Protein AF-A0A8H7S7S0-F1 (afdb_monomer_lite)

Organism: NCBI:txid1195481

Sequence (112 aa):
MQNHNHVLMSLEMEFKRMDRMFATGEMRVFGRDTERIFRELDVIRRKQIDLARDHIALENITDLPRRQSTLQQFGENNEIEHVYQQNLENFHKKEVGLKNLMLKLDDLGASM

InterPro domains:
  IPR025271 Coiled-coil domain-containing protein 28 [PF13270] (18-83)

Radius of gyration: 32.17 Å; chains: 1; bounding box: 58×14×101 Å

Foldseek 3Di:
DVVVVVVVVVVVVVVVVVVVCVVQQVPPPCGPCVVVVVVLVVVLVVLVVVLVVLVVVLVPLDQADPPPPPPVDPDDPVVVVVRVVSNVVSVVVNVVSVVVSVVSVVVSVVSD

Secondary structure (DSSP, 8-state):
-HHHHHHHHHHHHHHHHHHHHHHTTTTSTT-STHHHHHHHHHHHHHHHHHHHHHHHHHHTS-SS--TTSSSS----HHHHHHHHHHHHHHHHHHHHHHHHHHHHHHHHHHT-

Structure (mmCIF, N/CA/C/O backbone):
data_AF-A0A8H7S7S0-F1
#
_entry.id   AF-A0A8H7S7S0-F1
#
loop_
_atom_site.group_PDB
_atom_site.id
_atom_site.type_symbol
_atom_site.label_atom_id
_atom_site.label_alt_id
_atom_site.label_comp_id
_atom_site.label_asym_id
_atom_site.label_entity_id
_atom_site.label_seq_id
_atom_site.pdbx_PDB_ins_code
_atom_site.Cartn_x
_atom_site.Cartn_y
_atom_site.Cartn_z
_atom_site.occupancy
_atom_site.B_iso_or_equiv
_atom_site.auth_seq_id
_atom_site.auth_comp_id
_atom_site.auth_asym_id
_atom_site.auth_atom_id
_atom_site.pdbx_PDB_model_num
ATOM 1 N N . MET A 1 1 ? -19.485 -2.033 66.159 1.00 59.00 1 MET A N 1
ATOM 2 C CA . MET A 1 1 ? -20.410 -2.795 65.284 1.00 59.00 1 MET A CA 1
ATOM 3 C C . MET A 1 1 ? -20.838 -1.980 64.058 1.00 59.00 1 MET A C 1
ATOM 5 O O . MET A 1 1 ? -20.590 -2.436 62.954 1.00 59.00 1 MET A O 1
ATOM 9 N N . GLN A 1 2 ? -21.386 -0.763 64.204 1.00 66.94 2 GLN A N 1
ATOM 10 C CA . GLN A 1 2 ? -21.842 0.061 63.061 1.00 66.94 2 GLN A CA 1
ATOM 11 C C . GLN A 1 2 ? -20.738 0.433 62.049 1.00 66.94 2 GLN A C 1
ATOM 13 O O . GLN A 1 2 ? -20.941 0.268 60.851 1.00 66.94 2 GLN A O 1
ATOM 18 N N . ASN A 1 3 ? -19.543 0.828 62.509 1.00 71.81 3 ASN A N 1
ATOM 19 C CA . ASN A 1 3 ? -18.419 1.134 61.607 1.00 71.81 3 ASN A CA 1
ATOM 20 C C . ASN A 1 3 ? -17.943 -0.083 60.798 1.00 71.81 3 ASN A C 1
ATOM 22 O O . ASN A 1 3 ? -17.532 0.066 59.655 1.00 71.81 3 ASN A O 1
ATOM 26 N N . HIS A 1 4 ? -18.029 -1.289 61.365 1.00 74.81 4 HIS A N 1
ATOM 27 C CA . HIS A 1 4 ? -17.645 -2.520 60.669 1.00 74.81 4 HIS A CA 1
ATOM 28 C C . HIS A 1 4 ? -18.615 -2.838 59.522 1.00 74.81 4 HIS A C 1
ATOM 30 O O . HIS A 1 4 ? -18.177 -3.123 58.412 1.00 74.81 4 HIS A O 1
ATOM 36 N N . ASN A 1 5 ? -19.922 -2.678 59.756 1.00 79.06 5 ASN A N 1
ATOM 37 C CA . ASN A 1 5 ? -20.938 -2.831 58.711 1.00 79.06 5 ASN A CA 1
ATOM 38 C C . ASN A 1 5 ? -20.805 -1.778 57.606 1.00 79.06 5 ASN A C 1
ATOM 40 O O . ASN A 1 5 ? -20.959 -2.106 56.434 1.00 79.06 5 ASN A O 1
ATOM 44 N N . HIS A 1 6 ? -20.475 -0.532 57.953 1.00 81.62 6 HIS A N 1
ATOM 45 C CA . HIS A 1 6 ? -20.268 0.512 56.952 1.00 81.62 6 HIS A CA 1
ATOM 46 C C . HIS A 1 6 ? -19.044 0.224 56.065 1.00 81.62 6 HIS A C 1
ATOM 48 O O . HIS A 1 6 ? -19.095 0.433 54.852 1.00 81.62 6 HIS A O 1
ATOM 54 N N . VAL A 1 7 ? -17.960 -0.291 56.654 1.00 83.00 7 VAL A N 1
ATOM 55 C CA . VAL A 1 7 ? -16.755 -0.692 55.914 1.00 83.00 7 VAL A CA 1
ATOM 56 C C . VAL A 1 7 ? -17.046 -1.874 54.988 1.00 83.00 7 VAL A C 1
ATOM 58 O O . VAL A 1 7 ? -16.687 -1.812 53.816 1.00 83.00 7 VAL A O 1
ATOM 61 N N . LEU A 1 8 ? -17.749 -2.905 55.469 1.00 87.50 8 LEU A N 1
ATOM 62 C CA . LEU A 1 8 ? -18.148 -4.056 54.648 1.00 87.50 8 LEU A CA 1
ATOM 63 C C . LEU A 1 8 ? -19.029 -3.645 53.464 1.00 87.50 8 LEU A C 1
ATOM 65 O O . LEU A 1 8 ? -18.791 -4.073 52.339 1.00 87.50 8 LEU A O 1
ATOM 69 N N . MET A 1 9 ? -20.002 -2.765 53.699 1.00 88.62 9 MET A N 1
ATOM 70 C CA . MET A 1 9 ? -20.901 -2.281 52.653 1.00 88.62 9 MET A CA 1
ATOM 71 C C . MET A 1 9 ? -20.167 -1.420 51.609 1.00 88.62 9 MET A C 1
ATOM 73 O O . MET A 1 9 ? -20.464 -1.502 50.419 1.00 88.62 9 MET A O 1
ATOM 77 N N . SER A 1 10 ? -19.175 -0.630 52.037 1.00 86.19 10 SER A N 1
ATOM 78 C CA . SER A 1 10 ? -18.303 0.136 51.136 1.00 86.19 10 SER A CA 1
ATOM 79 C C . SER A 1 10 ? -17.435 -0.784 50.268 1.00 86.19 10 SER A C 1
ATOM 81 O O . SER A 1 10 ? -17.374 -0.619 49.052 1.00 86.19 10 SER A O 1
ATOM 83 N N . LEU A 1 11 ? -16.826 -1.807 50.878 1.00 85.69 11 LEU A N 1
ATOM 84 C CA . LEU A 1 11 ? -16.046 -2.830 50.173 1.00 85.69 11 LEU A CA 1
ATOM 85 C C . LEU A 1 11 ? -16.890 -3.572 49.135 1.00 85.69 11 LEU A C 1
ATOM 87 O O . LEU A 1 11 ? -16.456 -3.743 48.001 1.00 85.69 11 LEU A O 1
ATOM 91 N N . GLU A 1 12 ? -18.109 -3.976 49.489 1.00 92.38 12 GLU A N 1
ATOM 92 C CA . GLU A 1 12 ? -18.995 -4.674 48.559 1.00 92.38 12 GLU A CA 1
ATOM 93 C C . GLU A 1 12 ? -19.412 -3.793 47.370 1.00 92.38 12 GLU A C 1
ATOM 95 O O . GLU A 1 12 ? -19.525 -4.282 46.243 1.00 92.38 12 GLU A O 1
ATOM 100 N N . MET A 1 13 ? -19.601 -2.486 47.585 1.00 89.50 13 MET A N 1
ATOM 101 C CA . MET A 1 13 ? -19.851 -1.546 46.489 1.00 89.50 13 MET A CA 1
ATOM 102 C C . MET A 1 13 ? -18.649 -1.422 45.549 1.00 89.50 13 MET A C 1
ATOM 104 O O . MET A 1 13 ? -18.840 -1.445 44.332 1.00 89.50 13 MET A O 1
ATOM 108 N N . GLU A 1 14 ? -17.430 -1.344 46.083 1.00 85.88 14 GLU A N 1
ATOM 109 C CA . GLU A 1 14 ? -16.214 -1.292 45.262 1.00 85.88 14 GLU A CA 1
ATOM 110 C C . GLU A 1 14 ? -15.984 -2.599 44.488 1.00 85.88 14 GLU A C 1
ATOM 112 O O . GLU A 1 14 ? -15.649 -2.552 43.304 1.00 85.88 14 GLU A O 1
ATOM 117 N N . PHE A 1 15 ? -16.264 -3.765 45.081 1.00 88.12 15 PHE A N 1
ATOM 118 C CA . PHE A 1 15 ? -16.219 -5.040 44.354 1.00 88.12 15 PHE A CA 1
ATOM 119 C C . PHE A 1 15 ? -17.235 -5.088 43.211 1.00 88.12 15 PHE A C 1
ATOM 121 O O . PHE A 1 15 ? -16.868 -5.374 42.074 1.00 88.12 15 PHE A O 1
ATOM 128 N N . LYS A 1 16 ? -18.494 -4.705 43.460 1.00 89.88 16 LYS A N 1
ATOM 129 C CA . LYS A 1 16 ? -19.522 -4.642 42.404 1.00 89.88 16 LYS A CA 1
ATOM 130 C C . LYS A 1 16 ? -19.163 -3.648 41.301 1.00 89.88 16 LYS A C 1
ATOM 132 O O . LYS A 1 16 ? -19.517 -3.859 40.141 1.00 89.88 16 LYS A O 1
ATOM 137 N N . ARG A 1 17 ? -18.486 -2.552 41.643 1.00 84.38 17 ARG A N 1
ATOM 138 C CA . ARG A 1 17 ? -17.975 -1.581 40.672 1.00 84.38 17 ARG A CA 1
ATOM 139 C C . ARG A 1 17 ? -16.862 -2.191 39.822 1.00 84.38 17 ARG A C 1
ATOM 141 O O . ARG A 1 17 ? -16.915 -2.067 38.602 1.00 84.38 17 ARG A O 1
ATOM 148 N N . MET A 1 18 ? -15.912 -2.884 40.443 1.00 80.94 18 MET A N 1
ATOM 149 C CA . MET A 1 18 ? -14.818 -3.571 39.754 1.00 80.94 18 MET A CA 1
ATOM 150 C C . MET A 1 18 ? -15.335 -4.664 38.811 1.00 80.94 18 MET A C 1
ATOM 152 O O . MET A 1 18 ? -14.930 -4.702 37.652 1.00 80.94 18 MET A O 1
ATOM 156 N N . ASP A 1 19 ? -16.301 -5.472 39.254 1.00 83.56 19 ASP A N 1
ATOM 157 C CA . ASP A 1 19 ? -16.939 -6.502 38.426 1.00 83.56 19 ASP A CA 1
ATOM 158 C C . ASP A 1 19 ? -17.638 -5.900 37.203 1.00 83.56 19 ASP A C 1
ATOM 160 O O . ASP A 1 19 ? -17.545 -6.442 36.100 1.00 83.56 19 ASP A O 1
ATOM 164 N N . ARG A 1 20 ? -18.301 -4.744 37.361 1.00 83.50 20 ARG A N 1
ATOM 165 C CA . ARG A 1 20 ? -18.891 -4.013 36.229 1.00 83.50 20 ARG A CA 1
ATOM 166 C C . ARG A 1 20 ? -17.823 -3.524 35.264 1.00 83.50 20 ARG A C 1
ATOM 168 O O . ARG A 1 20 ? -17.970 -3.772 34.076 1.00 83.50 20 ARG A O 1
ATOM 175 N N . MET A 1 21 ? -16.756 -2.894 35.757 1.00 75.31 21 MET A N 1
ATOM 176 C CA . MET A 1 21 ? -15.652 -2.403 34.920 1.00 75.31 21 MET A CA 1
ATOM 177 C C . MET A 1 21 ? -14.932 -3.544 34.183 1.00 75.31 21 MET A C 1
ATOM 179 O O . MET A 1 21 ? -14.515 -3.393 33.034 1.00 75.31 21 MET A O 1
ATOM 183 N N . PHE A 1 22 ? -14.805 -4.711 34.817 1.00 76.75 22 PHE A N 1
ATOM 184 C CA . PHE A 1 22 ? -14.266 -5.911 34.186 1.00 76.75 22 PHE A CA 1
ATOM 185 C C . PHE A 1 22 ? -15.218 -6.448 33.111 1.00 76.75 22 PHE A C 1
ATOM 187 O O . PHE A 1 22 ? -14.802 -6.678 31.973 1.00 76.75 22 PHE A O 1
ATOM 194 N N . ALA A 1 23 ? -16.509 -6.573 33.431 1.00 78.31 23 ALA A N 1
ATOM 195 C CA . ALA A 1 23 ? -17.529 -7.026 32.494 1.00 78.31 23 ALA A CA 1
ATOM 196 C C . ALA A 1 23 ? -17.670 -6.081 31.295 1.00 78.31 23 ALA A C 1
ATOM 198 O O . ALA A 1 23 ? -17.797 -6.567 30.173 1.00 78.31 23 ALA A O 1
ATOM 199 N N . THR A 1 24 ? -17.595 -4.757 31.487 1.00 77.38 24 THR A N 1
ATOM 200 C CA . THR A 1 24 ? -17.638 -3.734 30.424 1.00 77.38 24 THR A CA 1
ATOM 201 C C . THR A 1 24 ? -16.313 -3.573 29.678 1.00 77.38 24 THR A C 1
ATOM 203 O O . THR A 1 24 ? -16.271 -2.903 28.650 1.00 77.38 24 THR A O 1
ATOM 206 N N . GLY A 1 25 ? -15.248 -4.255 30.110 1.00 66.38 25 GLY A N 1
ATOM 207 C CA . GLY A 1 25 ? -13.927 -4.198 29.484 1.00 66.38 25 GLY A CA 1
ATOM 208 C C . GLY A 1 25 ? -13.173 -2.885 29.720 1.00 66.38 25 GLY A C 1
ATOM 209 O O . GLY A 1 25 ? -12.134 -2.680 29.100 1.00 66.38 25 GLY A O 1
ATOM 210 N N . GLU A 1 26 ? -13.655 -2.032 30.627 1.00 66.56 26 GLU A N 1
ATOM 211 C CA . GLU A 1 26 ? -13.008 -0.784 31.058 1.00 66.56 26 GLU A CA 1
ATOM 212 C C . GLU A 1 26 ? -11.686 -1.026 31.802 1.00 66.56 26 GLU A C 1
ATOM 214 O O . GLU A 1 26 ? -10.834 -0.145 31.842 1.00 66.56 26 GLU A O 1
ATOM 219 N N . MET A 1 27 ? -11.473 -2.228 32.357 1.00 63.69 27 MET A N 1
ATOM 220 C CA . MET A 1 27 ? -10.179 -2.622 32.938 1.00 63.69 27 MET A CA 1
ATOM 221 C C . MET A 1 27 ? -9.130 -3.067 31.903 1.00 63.69 27 MET A C 1
ATOM 223 O O . MET A 1 27 ? -7.981 -3.311 32.275 1.00 63.69 27 MET A O 1
ATOM 227 N N . ARG A 1 28 ? -9.472 -3.210 30.613 1.00 66.25 28 ARG A N 1
ATOM 228 C CA . ARG A 1 28 ? -8.476 -3.567 29.589 1.00 66.25 28 ARG A CA 1
ATOM 229 C C . ARG A 1 28 ? -7.656 -2.335 29.220 1.00 66.25 28 ARG A C 1
ATOM 231 O O . ARG A 1 28 ? -8.214 -1.329 28.801 1.00 66.25 28 ARG A O 1
ATOM 238 N N . VAL A 1 29 ? -6.328 -2.464 29.267 1.00 62.50 29 VAL A N 1
ATOM 239 C CA . VAL A 1 29 ? -5.356 -1.407 28.910 1.00 62.50 29 VAL A CA 1
ATOM 240 C C . VAL A 1 29 ? -5.618 -0.800 27.520 1.00 62.50 29 VAL A C 1
ATOM 242 O O . VAL A 1 29 ? -5.351 0.375 27.301 1.00 62.50 29 VAL A O 1
ATOM 245 N N . PHE A 1 30 ? -6.194 -1.580 26.601 1.00 60.59 30 PHE A N 1
ATOM 246 C CA . PHE A 1 30 ? -6.527 -1.165 25.234 1.00 60.59 30 PHE A CA 1
ATOM 247 C C . PHE A 1 30 ? -8.038 -1.233 24.923 1.00 60.59 30 PHE A C 1
ATOM 249 O O . PHE A 1 30 ? -8.434 -1.264 23.755 1.00 60.59 30 PHE A O 1
ATOM 256 N N . GLY A 1 31 ? -8.893 -1.273 25.952 1.00 65.88 31 GLY A N 1
ATOM 257 C CA . GLY A 1 31 ? -10.351 -1.326 25.809 1.00 65.88 31 GLY A CA 1
ATOM 258 C C . GLY A 1 31 ? -10.878 -2.621 25.173 1.00 65.88 31 GLY A C 1
ATOM 259 O O . GLY A 1 31 ? -10.216 -3.660 25.167 1.00 65.88 31 GLY A O 1
ATOM 260 N N . ARG A 1 32 ? -12.109 -2.578 24.648 1.00 66.94 32 ARG A N 1
ATOM 261 C CA . ARG A 1 32 ? -12.738 -3.701 23.920 1.00 66.94 32 ARG A CA 1
ATOM 262 C C . ARG A 1 32 ? -12.385 -3.734 22.428 1.00 66.94 32 ARG A C 1
ATOM 264 O O . ARG A 1 32 ? -12.441 -4.801 21.828 1.00 66.94 32 ARG A O 1
ATOM 271 N N . ASP A 1 33 ? -11.975 -2.604 21.856 1.00 69.62 33 ASP A N 1
ATOM 272 C CA . ASP A 1 33 ? -11.689 -2.453 20.419 1.00 69.62 33 ASP A CA 1
ATOM 273 C C . ASP A 1 33 ? -10.262 -2.848 20.018 1.00 69.62 33 ASP A C 1
ATOM 275 O O . ASP A 1 33 ? -9.880 -2.737 18.855 1.00 69.62 33 ASP A O 1
ATOM 279 N N . THR A 1 34 ? -9.467 -3.362 20.955 1.00 76.06 34 THR A N 1
ATOM 280 C CA . THR A 1 34 ? -8.075 -3.766 20.728 1.00 76.06 34 THR A CA 1
ATOM 281 C C . THR A 1 34 ? -7.909 -4.699 19.524 1.00 76.06 34 THR A C 1
ATOM 283 O O . THR A 1 34 ? -7.028 -4.489 18.698 1.00 76.06 34 THR A O 1
ATOM 286 N N . GLU A 1 35 ? -8.775 -5.706 19.372 1.00 79.69 35 GLU A N 1
ATOM 287 C CA . GLU A 1 35 ? -8.716 -6.626 18.225 1.00 79.69 35 GLU A CA 1
ATOM 288 C C . GLU A 1 35 ? -8.990 -5.926 16.895 1.00 79.69 35 GLU A C 1
ATOM 290 O O . GLU A 1 35 ? -8.387 -6.256 15.876 1.00 79.69 35 GLU A O 1
ATOM 295 N N . ARG A 1 36 ? -9.911 -4.959 16.890 1.00 82.69 36 ARG A N 1
ATOM 296 C CA . ARG A 1 36 ? -10.201 -4.157 15.706 1.00 82.69 36 ARG A CA 1
ATOM 297 C C . ARG A 1 36 ? -8.992 -3.297 15.340 1.00 82.69 36 ARG A C 1
ATOM 299 O O . ARG A 1 36 ? -8.567 -3.354 14.193 1.00 82.69 36 ARG A O 1
ATOM 306 N N . ILE A 1 37 ? -8.399 -2.608 16.315 1.00 84.44 37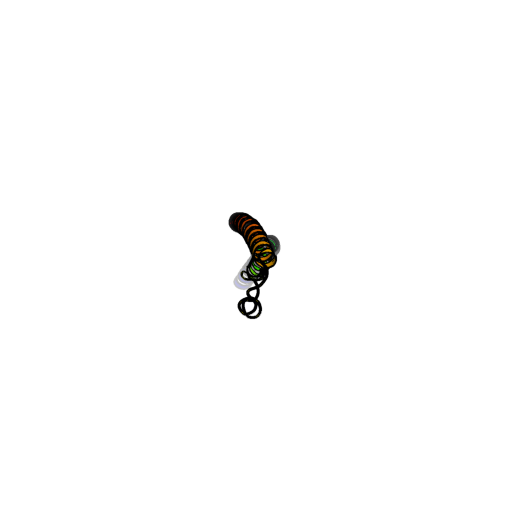 ILE A N 1
ATOM 307 C CA . ILE A 1 37 ? -7.201 -1.781 16.117 1.00 84.44 37 ILE A CA 1
ATOM 308 C C . ILE A 1 37 ? -6.040 -2.628 15.583 1.00 84.44 37 ILE A C 1
ATOM 310 O O . ILE A 1 37 ? -5.397 -2.247 14.613 1.00 84.44 37 ILE A O 1
ATOM 314 N N . PHE A 1 38 ? -5.788 -3.811 16.153 1.00 85.94 38 PHE A N 1
ATOM 315 C CA . PHE A 1 38 ? -4.723 -4.689 15.659 1.00 85.94 38 PHE A CA 1
ATOM 316 C C . PHE A 1 38 ? -4.984 -5.209 14.242 1.00 85.94 38 PHE A C 1
ATOM 318 O O . PHE A 1 38 ? -4.037 -5.346 13.471 1.00 85.94 38 PHE A O 1
ATOM 325 N N . ARG A 1 39 ? -6.245 -5.466 13.869 1.00 87.12 39 ARG A N 1
ATOM 326 C CA . ARG A 1 39 ? -6.598 -5.813 12.483 1.00 87.12 39 ARG A CA 1
ATOM 327 C C . ARG A 1 39 ? -6.339 -4.653 11.524 1.00 87.12 39 ARG A C 1
ATOM 329 O O . ARG A 1 39 ? -5.757 -4.880 10.469 1.00 87.12 39 ARG A O 1
ATOM 336 N N . GLU A 1 40 ? -6.734 -3.435 11.888 1.00 89.00 40 GLU A N 1
ATOM 337 C CA . GLU A 1 40 ? -6.482 -2.227 11.088 1.00 89.00 40 GLU A CA 1
ATOM 338 C C . GLU A 1 40 ? -4.968 -1.974 10.933 1.00 89.00 40 GLU A C 1
ATOM 340 O O . GLU A 1 40 ? -4.478 -1.787 9.818 1.00 89.00 40 GLU A O 1
ATOM 345 N N . LEU A 1 41 ? -4.196 -2.105 12.017 1.00 89.62 41 LEU A N 1
ATOM 346 C CA . LEU A 1 41 ? -2.733 -2.007 11.987 1.00 89.62 41 LEU A CA 1
ATOM 347 C C . LEU A 1 41 ? -2.076 -3.088 11.120 1.00 89.62 41 LEU A C 1
ATOM 349 O O . LEU A 1 41 ? -1.103 -2.797 10.423 1.00 89.62 41 LEU A O 1
ATOM 353 N N . ASP A 1 42 ? -2.583 -4.325 11.129 1.00 92.25 42 ASP A N 1
ATOM 354 C CA . ASP A 1 42 ? -2.037 -5.391 10.281 1.00 92.25 42 ASP A CA 1
ATOM 355 C C . ASP A 1 42 ? -2.286 -5.114 8.790 1.00 92.25 42 ASP A C 1
ATOM 357 O O . ASP A 1 42 ? -1.412 -5.368 7.962 1.00 92.25 42 ASP A O 1
ATOM 361 N N . VAL A 1 43 ? -3.434 -4.522 8.437 1.00 93.69 43 VAL A N 1
ATOM 362 C CA . VAL A 1 43 ? -3.712 -4.076 7.061 1.00 93.69 43 VAL A CA 1
ATOM 363 C C . VAL A 1 43 ? -2.718 -2.997 6.628 1.00 93.69 43 VAL A C 1
ATOM 365 O O . VAL A 1 43 ? -2.097 -3.137 5.573 1.00 93.69 43 VAL A O 1
ATOM 368 N N . ILE A 1 44 ? -2.513 -1.965 7.453 1.00 94.19 44 ILE A N 1
ATOM 369 C CA . ILE A 1 44 ? -1.540 -0.891 7.188 1.00 94.19 44 ILE A CA 1
ATOM 370 C C . ILE A 1 44 ? -0.134 -1.477 7.013 1.00 94.19 44 ILE A C 1
ATOM 372 O O . ILE A 1 44 ? 0.550 -1.188 6.029 1.00 94.19 44 ILE A O 1
ATOM 376 N N . ARG A 1 45 ? 0.281 -2.364 7.923 1.00 95.06 45 ARG A N 1
ATOM 377 C CA . ARG A 1 45 ? 1.593 -3.018 7.879 1.00 95.06 45 ARG A CA 1
ATOM 378 C C . ARG A 1 45 ? 1.801 -3.804 6.584 1.00 95.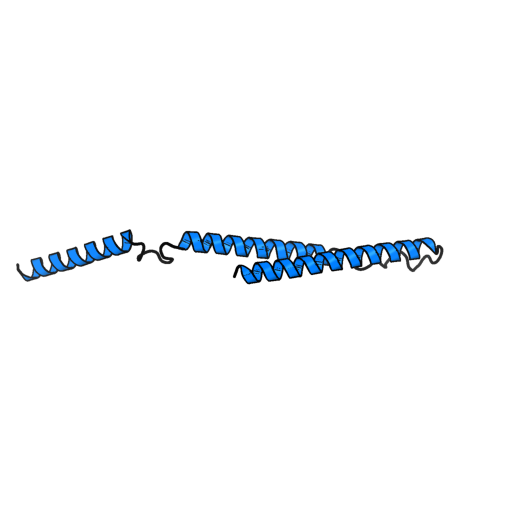06 45 ARG A C 1
ATOM 380 O O . ARG A 1 45 ? 2.877 -3.725 5.996 1.00 95.06 45 ARG A O 1
ATOM 387 N N . ARG A 1 46 ? 0.800 -4.563 6.125 1.00 95.69 46 ARG A N 1
ATOM 388 C CA . ARG A 1 46 ? 0.891 -5.309 4.857 1.00 95.69 46 ARG A CA 1
ATOM 389 C C . ARG A 1 46 ? 1.075 -4.369 3.670 1.00 95.69 46 ARG A C 1
ATOM 391 O O . ARG A 1 46 ? 1.987 -4.585 2.878 1.00 95.69 46 ARG A O 1
ATOM 398 N N . LYS A 1 47 ? 0.288 -3.290 3.602 1.00 94.69 47 LYS A N 1
ATOM 399 C CA . LYS A 1 47 ? 0.414 -2.271 2.547 1.00 94.69 47 LYS A CA 1
ATOM 400 C C . LYS A 1 47 ? 1.807 -1.630 2.527 1.00 94.69 47 LYS A C 1
ATOM 402 O O . LYS A 1 47 ? 2.389 -1.471 1.458 1.00 94.69 47 LYS A O 1
ATOM 407 N N . GLN A 1 48 ? 2.380 -1.329 3.696 1.00 93.38 48 GLN A N 1
ATOM 408 C CA . GLN A 1 48 ? 3.752 -0.815 3.813 1.00 93.38 48 GLN A CA 1
ATOM 409 C C . GLN A 1 48 ? 4.807 -1.811 3.306 1.00 93.38 48 GLN A C 1
ATOM 411 O O . GLN A 1 48 ? 5.735 -1.414 2.602 1.00 93.38 48 GLN A O 1
ATOM 416 N N . ILE A 1 49 ? 4.670 -3.100 3.639 1.00 95.44 49 ILE A N 1
ATOM 417 C CA . ILE A 1 49 ? 5.584 -4.154 3.168 1.00 95.44 49 ILE A CA 1
ATOM 418 C C . ILE A 1 49 ? 5.513 -4.290 1.643 1.00 95.44 49 ILE A C 1
ATOM 420 O O . ILE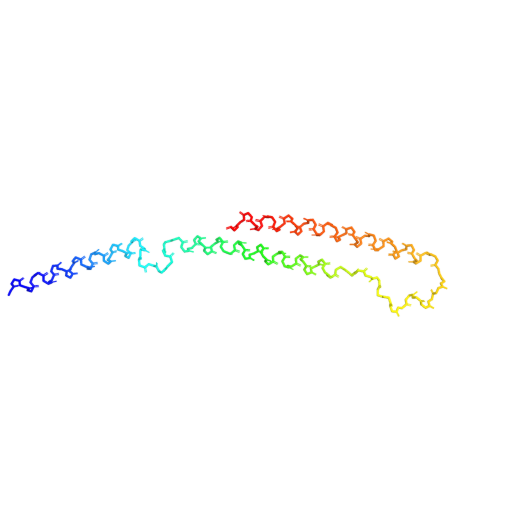 A 1 49 ? 6.555 -4.364 0.990 1.00 95.44 49 ILE A O 1
ATOM 424 N N . ASP A 1 50 ? 4.309 -4.292 1.074 1.00 93.06 50 ASP A N 1
ATOM 425 C CA . ASP A 1 50 ? 4.116 -4.401 -0.373 1.00 93.06 50 ASP A CA 1
ATOM 426 C C . ASP A 1 50 ? 4.711 -3.197 -1.116 1.00 93.06 50 ASP A C 1
ATOM 428 O O . ASP A 1 50 ? 5.392 -3.372 -2.126 1.00 93.06 50 ASP A O 1
ATOM 432 N N . LEU A 1 51 ? 4.523 -1.985 -0.587 1.00 93.50 51 LEU A N 1
ATOM 433 C CA . LEU A 1 51 ? 5.152 -0.768 -1.107 1.00 93.50 51 LEU A CA 1
ATOM 434 C C . LEU A 1 51 ? 6.681 -0.854 -1.095 1.00 93.50 51 LEU A C 1
ATOM 436 O O . LEU A 1 51 ? 7.323 -0.569 -2.105 1.00 93.50 51 LEU A O 1
ATOM 440 N N . ALA A 1 52 ? 7.270 -1.276 0.025 1.00 91.44 52 ALA A N 1
ATOM 441 C CA . ALA A 1 52 ? 8.718 -1.416 0.143 1.00 91.44 52 ALA A CA 1
ATOM 442 C C . ALA A 1 52 ? 9.270 -2.477 -0.823 1.00 91.44 52 ALA A C 1
ATOM 444 O O . ALA A 1 52 ? 10.305 -2.268 -1.456 1.00 91.44 52 ALA A O 1
ATOM 445 N N . ARG A 1 53 ? 8.565 -3.604 -0.977 1.00 92.12 53 ARG A N 1
ATOM 446 C CA . ARG A 1 53 ? 8.932 -4.662 -1.924 1.00 92.12 53 ARG A CA 1
ATOM 447 C C . ARG A 1 53 ? 8.956 -4.145 -3.360 1.00 92.12 53 ARG A C 1
ATOM 449 O O . ARG A 1 53 ? 9.921 -4.407 -4.077 1.00 92.12 53 ARG A O 1
ATOM 456 N N . ASP A 1 54 ? 7.918 -3.427 -3.772 1.00 89.75 54 ASP A N 1
ATOM 457 C CA . ASP A 1 54 ? 7.820 -2.882 -5.126 1.00 89.75 54 ASP A CA 1
ATOM 458 C C . ASP A 1 54 ? 8.868 -1.794 -5.379 1.00 89.75 54 ASP A C 1
ATOM 460 O O . ASP A 1 54 ? 9.449 -1.740 -6.462 1.00 89.75 54 ASP A O 1
ATOM 464 N N . HIS A 1 55 ? 9.170 -0.975 -4.367 1.00 90.75 55 HIS A N 1
ATOM 465 C CA . HIS A 1 55 ? 10.234 0.025 -4.433 1.00 90.75 55 HIS A CA 1
ATOM 466 C C . HIS A 1 55 ? 11.599 -0.626 -4.682 1.00 90.75 55 HIS A C 1
ATOM 468 O O . HIS A 1 55 ? 12.302 -0.261 -5.620 1.00 90.75 55 HIS A O 1
ATOM 474 N N . ILE A 1 56 ? 11.940 -1.658 -3.905 1.00 88.75 56 ILE A N 1
ATOM 475 C CA . ILE A 1 56 ? 13.182 -2.422 -4.088 1.00 88.75 56 ILE A CA 1
ATOM 476 C C . ILE A 1 56 ? 13.218 -3.080 -5.476 1.00 88.75 56 ILE A C 1
ATOM 478 O O . ILE A 1 56 ? 14.252 -3.089 -6.142 1.00 88.75 56 ILE A O 1
ATOM 482 N N . ALA A 1 57 ? 12.098 -3.639 -5.944 1.00 86.06 57 ALA A N 1
ATOM 483 C CA . ALA A 1 57 ? 12.025 -4.234 -7.277 1.00 86.06 57 ALA A CA 1
ATOM 484 C C . ALA A 1 57 ? 12.296 -3.202 -8.386 1.00 86.06 57 ALA A C 1
ATOM 486 O O . ALA A 1 57 ? 12.989 -3.520 -9.352 1.00 86.06 57 ALA A O 1
ATOM 487 N N . LEU A 1 58 ? 11.798 -1.972 -8.227 1.00 86.69 58 LEU A N 1
ATOM 488 C CA . LEU A 1 58 ? 12.018 -0.866 -9.156 1.00 86.69 58 LEU A CA 1
ATOM 489 C C . LEU A 1 58 ? 13.488 -0.425 -9.205 1.00 86.69 58 LEU A C 1
ATOM 491 O O . LEU A 1 58 ? 14.026 -0.209 -10.293 1.00 86.69 58 LEU A O 1
ATOM 495 N N . GLU A 1 59 ? 14.144 -0.326 -8.045 1.00 81.38 59 GLU A N 1
ATOM 496 C CA . GLU A 1 59 ? 15.575 -0.004 -7.938 1.00 81.38 59 GLU A CA 1
ATOM 497 C C . GLU A 1 59 ? 16.461 -1.069 -8.596 1.00 81.38 59 GLU A C 1
ATOM 499 O O . GLU A 1 59 ? 17.490 -0.750 -9.188 1.00 81.38 59 GLU A O 1
ATOM 504 N N . ASN A 1 60 ? 16.038 -2.334 -8.553 1.00 80.81 60 ASN A N 1
ATOM 505 C CA . ASN A 1 60 ? 16.781 -3.450 -9.137 1.00 80.81 60 ASN A CA 1
ATOM 506 C C . ASN A 1 60 ? 16.670 -3.548 -10.668 1.00 80.81 60 ASN A C 1
ATOM 508 O O . ASN A 1 60 ? 17.435 -4.297 -11.284 1.00 80.81 60 ASN A O 1
ATOM 512 N N . ILE A 1 61 ? 15.754 -2.809 -11.309 1.00 78.00 61 ILE A N 1
ATOM 513 C CA . ILE A 1 61 ? 15.738 -2.696 -12.773 1.00 78.00 61 ILE A CA 1
ATOM 514 C C . ILE A 1 61 ? 16.992 -1.918 -13.175 1.00 78.00 61 ILE A C 1
ATOM 516 O O . ILE A 1 61 ? 17.112 -0.718 -12.922 1.00 78.00 61 ILE A O 1
ATOM 520 N N . THR A 1 62 ? 17.946 -2.625 -13.778 1.00 67.19 62 THR A N 1
ATOM 521 C CA . THR A 1 62 ? 19.277 -2.103 -14.085 1.00 67.19 62 THR A CA 1
ATOM 522 C C . THR A 1 62 ? 19.178 -0.910 -15.042 1.00 67.19 62 THR A C 1
ATOM 524 O O . THR A 1 62 ? 18.725 -1.057 -16.176 1.00 67.19 62 THR A O 1
ATOM 527 N N . ASP A 1 63 ? 19.607 0.271 -14.584 1.00 58.50 63 ASP A N 1
ATOM 528 C CA . ASP A 1 63 ? 19.543 1.534 -15.345 1.00 58.50 63 ASP A CA 1
ATOM 529 C C . ASP A 1 63 ? 20.489 1.599 -16.539 1.00 58.50 63 ASP A C 1
ATOM 531 O O . ASP A 1 63 ? 20.318 2.416 -17.441 1.00 58.50 63 ASP A O 1
ATOM 535 N N . LEU A 1 64 ? 21.517 0.758 -16.535 1.00 54.97 64 LEU A N 1
ATOM 536 C CA . LEU A 1 64 ? 22.554 0.760 -17.545 1.00 54.97 64 LEU A CA 1
ATOM 537 C C . LEU A 1 64 ? 22.883 -0.677 -17.946 1.00 54.97 64 LEU A C 1
ATOM 539 O O . LEU A 1 64 ? 23.038 -1.535 -17.071 1.00 54.97 64 LEU A O 1
ATOM 543 N N . PRO A 1 65 ? 23.124 -0.942 -19.241 1.00 53.06 65 PRO A N 1
ATOM 544 C CA . PRO A 1 65 ? 23.929 -2.091 -19.612 1.00 53.06 65 PRO A CA 1
ATOM 545 C C . PRO A 1 65 ? 25.246 -1.945 -18.857 1.00 53.06 65 PRO A C 1
ATOM 547 O O . PRO A 1 65 ? 25.826 -0.859 -18.834 1.00 53.06 65 PRO A O 1
ATOM 550 N N . ARG A 1 66 ? 25.699 -3.013 -18.203 1.00 52.34 66 ARG A N 1
ATOM 551 C CA . ARG A 1 66 ? 26.967 -3.087 -17.471 1.00 52.34 66 ARG A CA 1
ATOM 552 C C . ARG A 1 66 ? 28.108 -2.552 -18.359 1.00 52.34 66 ARG A C 1
ATOM 554 O O . ARG A 1 66 ? 28.691 -3.288 -19.147 1.00 52.34 66 ARG A O 1
ATOM 561 N N . ARG A 1 67 ? 28.410 -1.250 -18.252 1.00 52.09 67 ARG A N 1
ATOM 562 C CA . ARG A 1 67 ? 29.362 -0.474 -19.078 1.00 52.09 67 ARG A CA 1
ATOM 563 C C . ARG A 1 67 ? 30.829 -0.801 -18.764 1.00 52.09 67 ARG A C 1
ATOM 565 O O . ARG A 1 67 ? 31.658 0.093 -18.650 1.00 52.09 67 ARG A O 1
ATOM 572 N N . GLN A 1 68 ? 31.173 -2.072 -18.594 1.00 48.91 68 GLN A N 1
ATOM 573 C CA . GLN A 1 68 ? 32.570 -2.476 -18.401 1.00 48.91 68 GLN A CA 1
ATOM 574 C C . GLN A 1 68 ? 33.114 -3.353 -19.530 1.00 48.91 68 GLN A C 1
ATOM 576 O O . GLN A 1 68 ? 34.300 -3.656 -19.512 1.00 48.91 68 GLN A O 1
ATOM 581 N N . SER A 1 69 ? 32.309 -3.712 -20.538 1.00 48.38 69 SER A N 1
ATOM 582 C CA . SER A 1 69 ? 32.774 -4.626 -21.598 1.00 48.38 69 SER A CA 1
ATOM 583 C C . SER A 1 69 ? 32.520 -4.145 -23.029 1.00 48.38 69 SER A C 1
ATOM 585 O O . SER A 1 69 ? 33.270 -4.516 -23.918 1.00 48.38 69 SER A O 1
ATOM 587 N N . THR A 1 70 ? 31.522 -3.295 -23.277 1.00 49.38 70 THR A N 1
ATOM 588 C CA . THR A 1 70 ? 31.040 -3.018 -24.649 1.00 49.38 70 THR A CA 1
ATOM 589 C C . THR A 1 70 ? 31.577 -1.742 -25.303 1.00 49.38 70 THR A C 1
ATOM 591 O O . THR A 1 70 ? 31.406 -1.556 -26.497 1.00 49.38 70 THR A O 1
ATOM 594 N N . LEU A 1 71 ? 32.272 -0.862 -24.573 1.00 48.34 71 LEU A N 1
ATOM 595 C CA . LEU A 1 71 ? 32.847 0.369 -25.152 1.00 48.34 71 LEU A CA 1
ATOM 596 C C . LEU A 1 71 ? 34.273 0.192 -25.713 1.00 48.34 71 LEU A C 1
ATOM 598 O O . LEU A 1 71 ? 34.835 1.149 -26.236 1.00 48.34 71 LEU A O 1
ATOM 602 N N . GLN A 1 72 ? 34.866 -1.005 -25.616 1.00 48.12 72 GLN A N 1
ATOM 603 C CA . GLN A 1 72 ? 36.179 -1.309 -26.210 1.00 48.12 72 GLN A CA 1
ATOM 604 C C . GLN A 1 72 ? 36.108 -2.074 -27.544 1.00 48.12 72 GLN A C 1
ATOM 606 O O . GLN A 1 72 ? 37.137 -2.232 -28.192 1.00 48.12 72 GLN A O 1
ATOM 611 N N . GLN A 1 73 ? 34.925 -2.488 -28.005 1.00 46.25 73 GLN A N 1
ATOM 612 C CA . GLN A 1 73 ? 34.737 -3.139 -29.308 1.00 46.25 73 GLN A CA 1
ATOM 613 C C . GLN A 1 73 ? 33.738 -2.341 -30.147 1.00 46.25 73 GLN A C 1
ATOM 615 O O . GLN A 1 73 ? 32.590 -2.721 -30.334 1.00 46.25 73 GLN A O 1
ATOM 620 N N . PHE A 1 74 ? 34.169 -1.183 -30.647 1.00 51.03 74 PHE A N 1
ATOM 621 C CA . PHE A 1 74 ? 33.418 -0.483 -31.685 1.00 51.03 74 PHE A CA 1
ATOM 622 C C . PHE A 1 74 ? 33.501 -1.280 -32.986 1.00 51.03 74 PHE A C 1
ATOM 624 O O . PHE A 1 74 ? 34.498 -1.212 -33.703 1.00 51.03 74 PHE A O 1
ATOM 631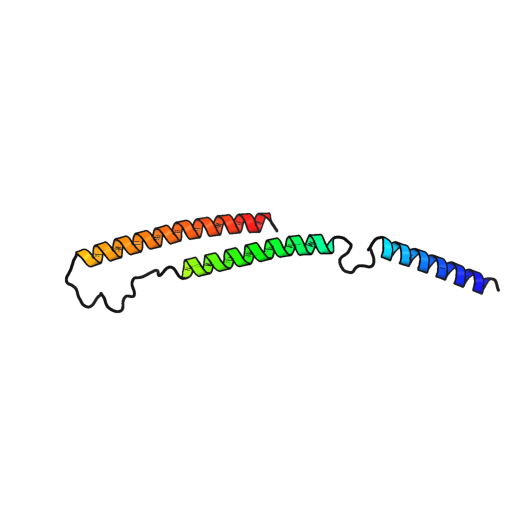 N N . GLY A 1 75 ? 32.440 -2.030 -33.272 1.00 51.44 75 GLY A N 1
ATOM 632 C CA . GLY A 1 75 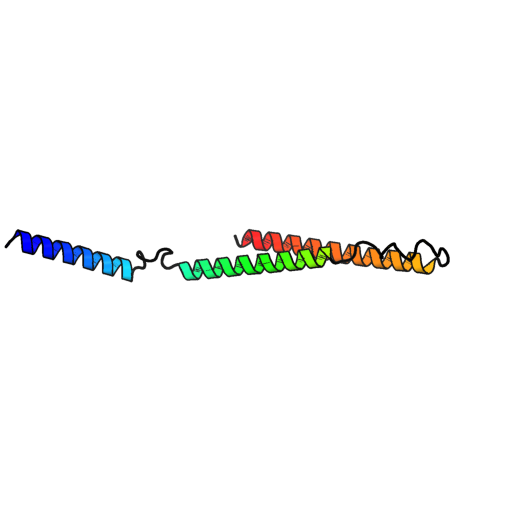? 32.275 -2.743 -34.527 1.00 51.44 75 GLY A CA 1
ATOM 633 C C . GLY A 1 75 ? 30.990 -3.555 -34.572 1.00 51.44 75 GLY A C 1
ATOM 634 O O . GLY A 1 75 ? 31.098 -4.761 -34.645 1.00 51.44 75 GLY A O 1
ATOM 635 N N . GLU A 1 76 ? 29.814 -2.914 -34.502 1.00 55.25 76 GLU A N 1
ATOM 636 C CA . GLU A 1 76 ? 28.544 -3.383 -35.098 1.00 55.25 76 GLU A CA 1
ATOM 637 C C . GLU A 1 76 ? 27.390 -2.434 -34.708 1.00 55.25 76 GLU A C 1
ATOM 639 O O . GLU A 1 76 ? 27.005 -2.324 -33.547 1.00 55.25 76 GLU A O 1
ATOM 644 N N . ASN A 1 77 ? 26.802 -1.732 -35.685 1.00 58.72 77 AS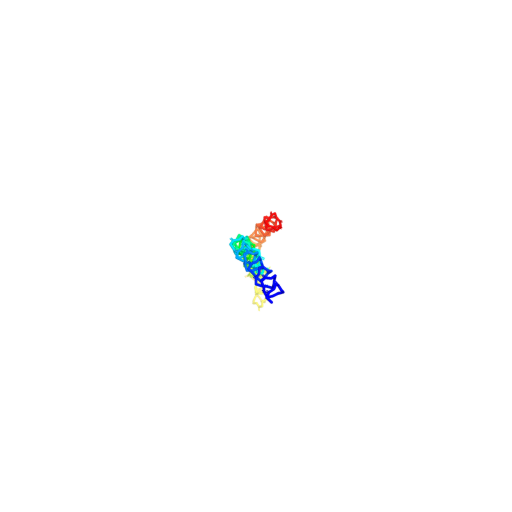N A N 1
ATOM 645 C CA . ASN A 1 77 ? 25.675 -0.807 -35.461 1.00 58.72 77 ASN A CA 1
ATOM 646 C C . ASN A 1 77 ? 24.428 -1.490 -34.851 1.00 58.72 77 ASN A C 1
ATOM 648 O O . ASN A 1 77 ? 23.616 -0.818 -34.219 1.00 58.72 77 ASN A O 1
ATOM 652 N N . ASN A 1 78 ? 24.298 -2.815 -34.993 1.00 61.66 78 ASN A N 1
ATOM 653 C CA . ASN A 1 78 ? 23.164 -3.591 -34.483 1.00 61.66 78 ASN A CA 1
ATOM 654 C C . ASN A 1 78 ? 23.140 -3.707 -32.947 1.00 61.66 78 ASN A C 1
ATOM 656 O O . ASN A 1 78 ? 22.061 -3.756 -32.358 1.00 61.66 78 ASN A O 1
ATOM 660 N N . GLU A 1 79 ? 24.296 -3.718 -32.273 1.00 66.50 79 GLU A N 1
ATOM 661 C CA . GLU A 1 79 ? 24.333 -3.813 -30.804 1.00 66.50 79 GLU A CA 1
ATOM 662 C C . GLU A 1 79 ? 23.878 -2.512 -30.131 1.00 66.50 79 GLU A C 1
ATOM 664 O O . GLU A 1 79 ? 23.246 -2.539 -29.073 1.00 66.50 79 GLU A O 1
ATOM 669 N N . ILE A 1 80 ? 24.144 -1.364 -30.760 1.00 72.25 80 ILE A N 1
ATOM 670 C CA . ILE A 1 80 ? 23.725 -0.049 -30.257 1.00 72.25 80 ILE A CA 1
ATOM 671 C C . ILE A 1 80 ? 22.198 0.070 -30.282 1.00 72.25 80 ILE A C 1
ATOM 673 O O . ILE A 1 80 ? 21.601 0.548 -29.315 1.00 72.25 80 ILE A O 1
ATOM 677 N N . GLU A 1 81 ? 21.562 -0.391 -31.359 1.00 77.69 81 GLU A N 1
ATOM 678 C CA . GLU A 1 81 ? 20.104 -0.379 -31.490 1.00 77.69 81 GLU A CA 1
ATOM 679 C C . GLU A 1 81 ? 19.436 -1.323 -30.481 1.00 77.69 81 GLU A C 1
ATOM 681 O O . GLU A 1 81 ? 18.476 -0.933 -29.813 1.00 77.69 81 GLU A O 1
ATOM 686 N N . HIS A 1 82 ? 20.004 -2.514 -30.271 1.00 75.00 82 HIS A N 1
ATOM 687 C CA . HIS A 1 82 ? 19.526 -3.455 -29.258 1.00 75.00 82 HIS A CA 1
ATOM 688 C C . HIS A 1 82 ? 19.646 -2.888 -27.831 1.00 75.00 82 HIS A C 1
ATOM 690 O O . HIS A 1 82 ? 18.711 -2.975 -27.034 1.00 75.00 82 HIS A O 1
ATOM 696 N N . VAL A 1 83 ? 20.775 -2.250 -27.502 1.00 77.38 83 VAL A N 1
ATOM 697 C CA . VAL A 1 83 ? 20.972 -1.573 -26.209 1.00 77.38 83 VAL A CA 1
ATOM 698 C C . VAL A 1 83 ? 19.975 -0.427 -26.021 1.00 77.38 83 VAL A C 1
ATOM 700 O O . VAL A 1 83 ? 19.435 -0.249 -24.928 1.00 77.38 83 VAL A O 1
ATOM 703 N N . TYR A 1 84 ? 19.710 0.352 -27.070 1.00 80.62 84 TYR A N 1
ATOM 704 C CA . TYR A 1 84 ? 18.732 1.434 -27.018 1.00 80.62 84 TYR A CA 1
ATOM 705 C C . TYR A 1 84 ? 17.313 0.909 -26.763 1.00 80.62 84 TYR A C 1
ATOM 707 O O . TYR A 1 84 ? 16.636 1.412 -25.866 1.00 80.62 84 TYR A O 1
ATOM 715 N N . GLN A 1 85 ? 16.888 -0.133 -27.484 1.00 84.19 85 GLN A N 1
ATOM 716 C CA . GLN A 1 85 ? 15.585 -0.773 -27.279 1.00 84.19 85 GLN A CA 1
ATOM 717 C C . GLN A 1 85 ? 15.445 -1.335 -25.859 1.00 84.19 85 GLN A C 1
ATOM 719 O O . GLN A 1 85 ? 14.450 -1.061 -25.188 1.00 84.19 85 GLN A O 1
ATOM 724 N N . GLN A 1 86 ? 16.470 -2.025 -25.351 1.00 82.69 86 GLN A N 1
ATOM 725 C CA . GLN A 1 86 ? 16.477 -2.553 -23.985 1.00 82.69 86 GLN A CA 1
ATOM 726 C C . GLN A 1 86 ? 16.350 -1.442 -22.929 1.00 82.69 86 GLN A C 1
ATOM 728 O O . GLN A 1 86 ? 15.607 -1.583 -21.955 1.00 82.69 86 GLN A O 1
ATOM 733 N N . ASN A 1 87 ? 17.041 -0.315 -23.122 1.00 83.00 87 ASN A N 1
ATOM 734 C CA . ASN A 1 87 ? 16.933 0.833 -22.222 1.00 83.00 87 ASN A CA 1
ATOM 735 C C . ASN A 1 87 ? 15.532 1.453 -22.258 1.00 83.00 87 ASN A C 1
ATOM 737 O O . ASN A 1 87 ? 15.010 1.842 -21.215 1.00 83.00 87 ASN A O 1
ATOM 741 N N . LEU A 1 88 ? 14.912 1.518 -23.437 1.00 85.62 88 LEU A N 1
ATOM 742 C CA . LEU A 1 88 ? 13.566 2.058 -23.617 1.00 85.62 88 LEU A CA 1
ATOM 743 C C . LEU A 1 88 ? 12.520 1.168 -22.930 1.00 85.62 88 LEU A C 1
ATOM 745 O O . LEU A 1 88 ? 11.658 1.672 -22.210 1.00 85.62 88 LEU A O 1
ATOM 749 N N . GLU A 1 89 ? 12.649 -0.156 -23.048 1.00 86.38 89 GLU A N 1
ATOM 750 C CA . GLU A 1 89 ? 11.819 -1.105 -22.301 1.00 86.38 89 GLU A CA 1
ATOM 751 C C . GLU A 1 89 ? 11.999 -0.976 -20.786 1.00 86.38 89 GLU A C 1
ATOM 753 O O . GLU A 1 89 ? 11.016 -0.993 -20.043 1.00 86.38 89 GLU A O 1
ATOM 758 N N . ASN A 1 90 ? 13.240 -0.852 -20.309 1.00 86.00 90 ASN A N 1
ATOM 759 C CA . ASN A 1 90 ? 13.521 -0.678 -18.885 1.00 86.00 90 ASN A CA 1
ATOM 760 C C . ASN A 1 90 ? 12.934 0.634 -18.361 1.00 86.00 90 ASN A C 1
ATOM 762 O O . ASN A 1 90 ? 12.333 0.647 -17.288 1.00 86.00 90 ASN A O 1
ATOM 766 N N . PHE A 1 91 ? 13.044 1.713 -19.136 1.00 88.38 91 PHE A N 1
ATOM 767 C CA . PHE A 1 91 ? 12.446 2.999 -18.802 1.00 88.38 91 PHE A CA 1
ATOM 768 C C . PHE A 1 91 ? 10.923 2.897 -18.708 1.00 88.38 91 PHE A C 1
ATOM 770 O O . PHE A 1 91 ? 10.337 3.350 -17.727 1.00 88.38 91 PHE A O 1
ATOM 777 N N . HIS A 1 92 ? 10.280 2.227 -19.666 1.00 89.44 92 HIS A N 1
ATOM 778 C CA . HIS A 1 92 ? 8.836 2.018 -19.631 1.00 89.44 92 HIS A CA 1
ATOM 779 C C . HIS A 1 92 ? 8.400 1.154 -18.438 1.00 89.44 92 HIS A C 1
ATOM 781 O O . HIS A 1 92 ? 7.457 1.500 -17.727 1.00 89.44 92 HIS A O 1
ATOM 787 N N . LYS A 1 93 ? 9.121 0.063 -18.144 1.00 89.25 93 LYS A N 1
ATOM 788 C CA . LYS A 1 93 ? 8.875 -0.759 -16.944 1.00 89.25 93 LYS A CA 1
ATOM 789 C C . LYS A 1 93 ? 9.009 0.071 -15.666 1.00 89.25 93 LYS A C 1
ATOM 791 O O . LYS A 1 93 ? 8.187 -0.080 -14.762 1.00 89.25 93 LYS A O 1
ATOM 796 N N . LYS A 1 94 ? 9.994 0.974 -15.604 1.00 89.81 94 LYS A N 1
ATOM 797 C CA . LYS A 1 94 ? 10.160 1.893 -14.474 1.00 89.81 94 LYS A CA 1
ATOM 798 C C . LYS A 1 94 ? 9.018 2.892 -14.361 1.00 89.81 94 LYS A C 1
ATOM 800 O O . LYS A 1 94 ? 8.504 3.096 -13.268 1.00 89.81 94 LYS A O 1
ATOM 805 N N . GLU A 1 95 ? 8.586 3.474 -15.473 1.00 91.44 95 GLU A N 1
ATOM 806 C CA . GLU A 1 95 ? 7.452 4.397 -15.513 1.00 91.44 95 GLU A CA 1
ATOM 807 C C . GLU A 1 95 ? 6.174 3.738 -14.969 1.00 91.44 95 GLU A C 1
ATOM 809 O O . GLU A 1 95 ? 5.495 4.296 -14.104 1.00 91.44 95 GLU A O 1
ATOM 814 N N . VAL A 1 96 ? 5.868 2.524 -15.435 1.00 93.06 96 VAL A N 1
ATOM 815 C CA . VAL A 1 96 ? 4.710 1.748 -14.971 1.00 93.06 96 VAL A CA 1
ATOM 816 C C . VAL A 1 96 ? 4.847 1.394 -13.488 1.00 93.06 96 VAL A C 1
ATOM 818 O O . VAL A 1 96 ? 3.898 1.569 -12.723 1.00 93.06 96 VAL A O 1
ATOM 821 N N . GLY A 1 97 ? 6.028 0.939 -13.058 1.00 92.12 97 GLY A N 1
ATOM 822 C CA . GLY A 1 97 ? 6.296 0.621 -11.655 1.00 92.12 97 GLY A CA 1
ATOM 823 C C . GLY A 1 97 ? 6.148 1.833 -10.730 1.00 92.12 97 GLY A C 1
ATOM 824 O O . GLY A 1 97 ? 5.521 1.725 -9.678 1.00 92.12 97 GLY A O 1
ATOM 825 N N . LEU A 1 98 ? 6.636 3.002 -11.150 1.00 93.06 98 LEU A N 1
ATOM 826 C CA . LEU A 1 98 ? 6.512 4.252 -10.402 1.00 93.06 98 LEU A CA 1
ATOM 827 C C . LEU A 1 98 ? 5.044 4.676 -10.256 1.00 93.06 98 LEU A C 1
ATOM 829 O O . LEU A 1 98 ? 4.605 5.000 -9.156 1.00 93.06 98 LEU A O 1
ATOM 833 N N . LYS A 1 99 ? 4.263 4.616 -11.342 1.00 95.00 99 LYS A N 1
ATOM 834 C CA . LYS A 1 99 ? 2.818 4.899 -11.305 1.00 95.00 99 LYS A CA 1
ATOM 835 C C . LYS A 1 99 ? 2.090 3.975 -10.328 1.00 95.00 99 LYS A C 1
ATOM 837 O O . LYS A 1 99 ? 1.267 4.438 -9.545 1.00 95.00 99 LYS A O 1
ATOM 842 N N . ASN A 1 100 ? 2.429 2.688 -10.326 1.00 93.69 100 ASN A N 1
ATOM 843 C CA . ASN A 1 100 ? 1.844 1.724 -9.395 1.00 93.69 100 ASN A CA 1
ATOM 844 C C . ASN A 1 100 ? 2.225 2.014 -7.936 1.00 93.69 100 ASN A C 1
ATOM 846 O O . ASN A 1 100 ? 1.367 1.921 -7.060 1.00 93.69 100 ASN A O 1
ATOM 850 N N . LEU A 1 101 ? 3.478 2.397 -7.670 1.00 94.31 101 LEU A N 1
ATOM 851 C CA . LEU A 1 101 ? 3.912 2.821 -6.335 1.00 94.31 101 LEU A CA 1
ATOM 852 C C . LEU A 1 101 ? 3.140 4.050 -5.851 1.00 94.31 101 LEU A C 1
ATOM 854 O O . LEU A 1 101 ? 2.704 4.063 -4.705 1.00 94.31 101 LEU A O 1
ATOM 858 N N . MET A 1 102 ? 2.921 5.044 -6.717 1.00 95.19 102 MET A N 1
ATOM 859 C CA . MET A 1 102 ? 2.122 6.227 -6.376 1.00 95.19 102 MET A CA 1
ATOM 860 C C . MET A 1 102 ? 0.690 5.847 -5.987 1.00 95.19 102 MET A C 1
ATOM 862 O O . MET A 1 102 ? 0.224 6.241 -4.925 1.00 95.19 102 MET A O 1
ATOM 866 N N . LEU A 1 103 ? 0.028 5.000 -6.781 1.00 95.88 103 LEU A N 1
ATOM 867 C CA . LEU A 1 103 ? -1.327 4.531 -6.470 1.00 95.88 103 LEU A CA 1
ATOM 868 C C . LEU A 1 103 ? -1.391 3.770 -5.139 1.00 95.88 103 LEU A C 1
ATOM 870 O O . LEU A 1 103 ? -2.328 3.945 -4.363 1.00 95.88 103 LEU A O 1
ATOM 874 N N . LYS A 1 104 ? -0.391 2.927 -4.855 1.00 94.69 104 LYS A N 1
ATOM 875 C CA . LYS A 1 104 ? -0.306 2.199 -3.582 1.00 94.69 104 LYS A CA 1
ATOM 876 C C . LYS A 1 104 ? -0.018 3.123 -2.396 1.00 94.69 104 LYS A C 1
ATOM 878 O O . LYS A 1 104 ? -0.498 2.849 -1.299 1.00 94.69 104 LYS A O 1
ATOM 883 N N . LEU A 1 105 ? 0.749 4.198 -2.595 1.00 95.00 105 LEU A N 1
ATOM 884 C CA . LEU A 1 105 ? 0.986 5.219 -1.571 1.00 95.00 105 LEU A CA 1
ATOM 885 C C . LEU A 1 105 ? -0.302 5.974 -1.238 1.00 95.00 105 LEU A C 1
ATOM 887 O O . LEU A 1 105 ? -0.599 6.148 -0.058 1.00 95.00 105 LEU A O 1
ATOM 891 N N . ASP A 1 106 ? -1.086 6.348 -2.250 1.00 95.44 106 ASP A N 1
ATOM 892 C CA . ASP A 1 106 ? -2.386 6.997 -2.056 1.00 95.44 106 ASP A CA 1
ATOM 893 C C . ASP A 1 106 ? -3.367 6.075 -1.306 1.00 95.44 106 ASP A C 1
ATOM 895 O O . ASP A 1 106 ? -4.022 6.499 -0.354 1.00 95.44 106 ASP A O 1
ATOM 899 N N . ASP A 1 107 ? -3.422 4.787 -1.669 1.00 93.94 107 ASP A N 1
ATOM 900 C CA . ASP A 1 107 ? -4.254 3.780 -0.992 1.00 93.94 107 ASP A CA 1
ATOM 901 C C . ASP A 1 107 ? -3.818 3.517 0.464 1.00 93.94 107 ASP A C 1
ATOM 903 O O . ASP A 1 107 ? -4.660 3.370 1.359 1.00 93.94 107 ASP A O 1
ATOM 907 N N . LEU A 1 108 ? -2.507 3.487 0.737 1.00 92.75 108 LEU A N 1
ATOM 908 C CA . LEU A 1 108 ? -1.988 3.433 2.105 1.00 92.75 108 LEU A CA 1
ATOM 909 C C . LEU A 1 108 ? -2.400 4.688 2.888 1.00 92.75 108 LEU A C 1
ATOM 911 O O . LEU A 1 108 ? -2.861 4.560 4.019 1.00 92.75 108 LEU A O 1
ATOM 915 N N . GLY A 1 109 ? -2.277 5.871 2.280 1.00 90.25 109 GLY A N 1
ATOM 916 C CA . GLY A 1 109 ? -2.694 7.145 2.866 1.00 90.25 109 GLY A CA 1
ATOM 917 C C . GLY A 1 109 ? -4.176 7.180 3.233 1.00 90.25 109 GLY A C 1
ATOM 918 O O . GLY A 1 109 ? -4.520 7.667 4.300 1.00 90.25 109 GLY A O 1
ATOM 919 N N . ALA A 1 110 ? -5.043 6.598 2.404 1.00 91.31 110 ALA A N 1
ATOM 920 C CA . ALA A 1 110 ? -6.477 6.489 2.680 1.00 91.31 110 ALA A CA 1
ATOM 921 C C . ALA A 1 110 ? -6.832 5.466 3.779 1.00 91.31 110 ALA A C 1
ATOM 923 O O . ALA A 1 110 ? -7.969 5.437 4.248 1.00 91.31 110 ALA A O 1
ATOM 924 N N . SER A 1 111 ? -5.892 4.592 4.151 1.00 84.94 111 SER A N 1
ATOM 925 C CA . SER A 1 111 ? -6.089 3.539 5.160 1.00 84.94 111 SER A CA 1
ATOM 926 C C . SER A 1 111 ? -5.567 3.907 6.547 1.00 84.94 111 SER A C 1
ATOM 928 O O . SER A 1 111 ? -5.743 3.117 7.476 1.00 84.94 111 SER A O 1
ATOM 930 N N . MET A 1 112 ? -4.883 5.046 6.661 1.00 80.50 112 MET A N 1
ATOM 931 C CA . MET A 1 112 ? -4.374 5.624 7.907 1.00 80.50 112 MET A CA 1
ATOM 932 C C . MET A 1 112 ? -5.301 6.743 8.376 1.00 80.50 112 MET A C 1
ATOM 934 O O . MET A 1 112 ? -5.474 6.855 9.608 1.00 80.50 112 MET A O 1
#

pLDDT: mean 79.48, std 14.26, range [46.25, 95.88]